Protein AF-A0A093GGW3-F1 (afdb_monomer)

Solvent-accessible surface area (backbone atoms only — not comparable to full-atom values): 9159 Å² total; per-residue (Å²): 107,70,67,61,46,52,48,51,50,47,55,54,51,71,71,45,59,89,79,54,60,64,59,44,63,69,33,72,61,51,46,42,47,54,50,41,50,51,42,51,50,53,37,59,72,49,65,71,79,84,70,97,44,70,67,59,54,51,37,53,51,47,53,50,54,45,43,56,47,46,50,51,51,53,48,45,62,72,64,46,51,69,80,76,45,97,61,72,54,68,61,53,48,44,53,49,42,48,50,43,35,54,49,42,53,52,34,55,53,48,49,55,53,65,67,50,68,88,49,77,85,65,87,88,63,62,94,88,31,68,66,59,37,54,50,52,38,52,54,44,46,52,55,36,43,50,42,38,50,51,41,37,53,53,48,50,51,70,74,76,108

Mean predicted aligned error: 10.54 Å

InterPro domains:
  IPR008253 Marvel domain [PF01284] (24-153)
  IPR008253 Marvel domain [PS51225] (24-160)
  IPR047123 Myeloid-associated differentiation marker-like [PTHR17068] (1-161)

Radius of gyration: 17.68 Å; Cα contacts (8 Å, |Δi|>4): 114; chains: 1; bounding box: 42×27×53 Å

Sequence (161 aa):
CLCFLAYALEVGLSRARPGDISSFLSTVPGLLKVFEAYVACLIFSLLDGYGSTAGLQWCVAVYSICFIVTLLIIIFTIGRCLSYMPCPLEKILVGYNGLAFLMYLTATILWPLYSFKDSQRPDPCGKDCLWNKRLGVTFLTIFNLIAYSVDLVYSTRMVFI

Nearest PDB structures (foldseek):
  2lqg-assembly1_A  TM=6.151E-01  e=2.063E+00  Mus musculus
  1sj8-assembly1_A  TM=5.206E-01  e=8.382E+00  Mus musculus
  7kh0-assembly1_R  TM=3.752E-01  e=6.139E+00  Homo sapiens

Foldseek 3Di:
DVVVVVVLVVVLVVPFDPVCVVVLVVDPLSVLLVVLLVLLVLLVVLPDDDDPDPLVVLLVVLSVVLNVLSSVVNSCVSVCVVVVDPDVVLVVNLVSLVVNLVSLVSSLVSLCCVLVVPDDPDPPADPPRNNVSSVSSNVSSVVSSVSSVVSSVVSVVVVPD

pLDDT: mean 71.08, std 11.33, range [46.53, 87.88]

Structure (mmCIF, N/CA/C/O backbone):
data_AF-A0A093GGW3-F1
#
_entry.id   AF-A0A093GGW3-F1
#
loop_
_atom_site.group_PDB
_atom_site.id
_atom_site.type_symbol
_atom_site.label_atom_id
_atom_site.label_alt_id
_atom_site.label_comp_id
_atom_site.label_asym_id
_atom_site.label_entity_id
_atom_site.label_seq_id
_atom_site.pdbx_PDB_ins_code
_atom_site.Cartn_x
_atom_site.Cartn_y
_atom_site.Cartn_z
_atom_site.occupancy
_atom_site.B_iso_or_equiv
_atom_site.auth_seq_id
_atom_site.auth_comp_id
_atom_site.auth_asym_id
_atom_site.auth_atom_id
_atom_site.pdbx_PDB_model_num
ATOM 1 N N . CYS A 1 1 ? 14.320 -5.892 4.639 1.00 55.22 1 CYS A N 1
ATOM 2 C CA . CYS A 1 1 ? 12.899 -5.501 4.789 1.00 55.22 1 CYS A CA 1
ATOM 3 C C . CYS A 1 1 ? 12.073 -6.610 5.440 1.00 55.22 1 CYS A C 1
ATOM 5 O O . CYS A 1 1 ? 11.601 -6.397 6.547 1.00 55.22 1 CYS A O 1
ATOM 7 N N . LEU A 1 2 ? 11.994 -7.807 4.838 1.00 51.78 2 LEU A N 1
ATOM 8 C CA . LEU A 1 2 ? 11.269 -8.965 5.395 1.00 51.78 2 LEU A CA 1
ATOM 9 C C . LEU A 1 2 ? 11.650 -9.310 6.845 1.00 51.78 2 LEU A C 1
ATOM 11 O O . LEU A 1 2 ? 10.760 -9.533 7.649 1.00 51.78 2 LEU A O 1
ATOM 15 N N . CYS A 1 3 ? 12.936 -9.271 7.213 1.00 57.16 3 CYS A N 1
ATOM 16 C CA . CYS A 1 3 ? 13.353 -9.573 8.591 1.00 57.16 3 CYS A CA 1
ATOM 17 C C . CYS A 1 3 ? 12.901 -8.518 9.610 1.00 57.16 3 CYS A C 1
ATOM 19 O O . CYS A 1 3 ? 12.509 -8.865 10.714 1.00 57.16 3 CYS A O 1
ATOM 21 N N . PHE A 1 4 ? 12.917 -7.234 9.236 1.00 59.12 4 PHE A N 1
ATOM 22 C CA . PHE A 1 4 ? 12.437 -6.158 10.109 1.00 59.12 4 PHE A CA 1
ATOM 23 C C . PHE A 1 4 ? 10.923 -6.251 10.309 1.00 59.12 4 PHE A C 1
ATOM 25 O O . PHE A 1 4 ? 10.409 -5.956 11.380 1.00 59.12 4 PHE A O 1
ATOM 32 N N . LEU A 1 5 ? 10.219 -6.710 9.278 1.00 56.22 5 LEU A N 1
ATOM 33 C CA . LEU A 1 5 ? 8.783 -6.916 9.315 1.00 56.22 5 LEU A CA 1
ATOM 34 C C . LEU A 1 5 ? 8.367 -8.152 10.066 1.00 56.22 5 LEU A C 1
ATOM 36 O O . LEU A 1 5 ? 7.442 -8.063 10.855 1.00 56.22 5 LEU A O 1
ATOM 40 N N . ALA A 1 6 ? 9.071 -9.260 9.861 1.00 62.81 6 ALA A N 1
ATOM 41 C CA . ALA A 1 6 ? 8.918 -10.457 10.666 1.00 62.81 6 ALA A CA 1
ATOM 42 C C . ALA A 1 6 ? 9.164 -10.124 12.139 1.00 62.81 6 ALA A C 1
ATOM 44 O O . ALA A 1 6 ? 8.342 -10.476 12.969 1.00 62.81 6 ALA A O 1
ATOM 45 N N . TYR A 1 7 ? 10.202 -9.340 12.442 1.00 62.84 7 TYR A N 1
ATOM 46 C CA . TYR A 1 7 ? 10.486 -8.877 13.797 1.00 62.84 7 TYR A CA 1
ATOM 47 C C . TYR A 1 7 ? 9.402 -7.937 14.346 1.00 62.84 7 TYR A C 1
ATOM 49 O O . TYR A 1 7 ? 8.962 -8.100 15.476 1.00 62.84 7 TYR A O 1
ATOM 57 N N . ALA A 1 8 ? 8.910 -6.973 13.563 1.00 59.84 8 ALA A N 1
ATOM 58 C CA . ALA A 1 8 ? 7.827 -6.086 13.994 1.00 59.84 8 ALA A CA 1
ATOM 59 C C . ALA A 1 8 ? 6.499 -6.841 14.199 1.00 59.84 8 ALA A C 1
ATOM 61 O O . ALA A 1 8 ? 5.782 -6.562 15.160 1.00 59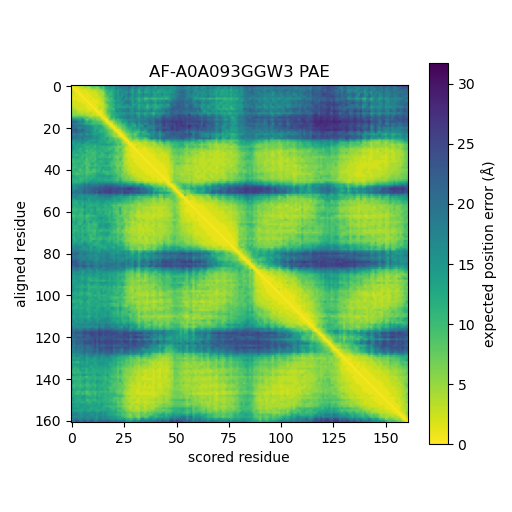.84 8 ALA A O 1
ATOM 62 N N . LEU A 1 9 ? 6.197 -7.818 13.337 1.00 62.50 9 LEU A N 1
ATOM 63 C CA . LEU A 1 9 ? 5.074 -8.749 13.475 1.00 62.50 9 LEU A CA 1
ATOM 64 C C . LEU A 1 9 ? 5.233 -9.621 14.711 1.00 62.50 9 LEU A C 1
ATOM 66 O O . LEU A 1 9 ? 4.287 -9.747 15.470 1.00 62.50 9 LEU A O 1
ATOM 70 N N . GLU A 1 10 ? 6.412 -10.190 14.936 1.00 62.34 10 GLU A N 1
ATOM 71 C CA . GLU A 1 10 ? 6.716 -11.052 16.075 1.00 62.34 10 GLU A CA 1
ATOM 72 C C . GLU A 1 10 ? 6.655 -10.275 17.389 1.00 62.34 10 GLU A C 1
ATOM 74 O O . GLU A 1 10 ? 6.079 -10.761 18.355 1.00 62.34 10 GLU A O 1
ATOM 79 N N . VAL A 1 11 ? 7.161 -9.042 17.429 1.00 61.97 11 VAL A N 1
ATOM 80 C CA . VAL A 1 11 ? 7.057 -8.151 18.594 1.00 61.97 11 VAL A CA 1
ATOM 81 C C . VAL A 1 11 ? 5.609 -7.695 18.806 1.00 61.97 11 VAL A C 1
ATOM 83 O O . VAL A 1 11 ? 5.157 -7.607 19.950 1.00 61.97 11 VAL A O 1
ATOM 86 N N . GLY A 1 12 ? 4.858 -7.455 17.728 1.00 57.25 12 GLY A N 1
ATOM 87 C CA . GLY A 1 12 ? 3.419 -7.182 17.775 1.00 57.25 12 GLY A CA 1
ATOM 88 C C . GLY A 1 12 ? 2.610 -8.374 18.298 1.00 57.25 12 GLY A C 1
ATOM 89 O O . GLY A 1 12 ? 1.760 -8.197 19.169 1.00 57.25 12 GLY A O 1
ATOM 90 N N . LEU A 1 13 ? 2.925 -9.590 17.836 1.00 56.59 13 LEU A N 1
ATOM 91 C CA . LEU A 1 13 ? 2.328 -10.852 18.283 1.00 56.59 13 LEU A CA 1
ATOM 92 C C . LEU A 1 13 ? 2.725 -11.192 19.721 1.00 56.59 13 LEU A C 1
ATOM 94 O O . LEU A 1 13 ? 1.880 -11.620 20.496 1.00 56.59 13 LEU A O 1
ATOM 98 N N . SER A 1 14 ? 3.983 -10.973 20.101 1.00 57.84 14 SER A N 1
ATOM 99 C CA . SER A 1 14 ? 4.499 -11.278 21.443 1.00 57.84 14 SER A CA 1
ATOM 100 C C . SER A 1 14 ? 3.933 -10.342 22.508 1.00 57.84 14 SER A C 1
ATOM 102 O O . SER A 1 14 ? 3.863 -10.705 23.680 1.00 57.84 14 SER A O 1
ATOM 104 N N . ARG A 1 15 ? 3.503 -9.133 22.120 1.00 56.06 15 ARG A N 1
ATOM 105 C CA . ARG A 1 15 ? 2.745 -8.226 22.995 1.00 56.06 15 ARG A CA 1
ATOM 106 C C . ARG A 1 15 ? 1.241 -8.508 23.015 1.00 56.06 15 ARG A C 1
ATOM 108 O O . ARG A 1 15 ? 0.554 -7.954 23.873 1.00 56.06 15 ARG A O 1
ATOM 115 N N . ALA A 1 16 ? 0.725 -9.355 22.127 1.00 53.09 16 ALA A N 1
ATOM 116 C CA . ALA A 1 16 ? -0.670 -9.768 22.144 1.00 53.09 16 ALA A CA 1
ATOM 117 C C . ALA A 1 16 ? -0.872 -10.890 23.174 1.00 53.09 16 ALA A C 1
ATOM 119 O O . ALA A 1 16 ? -0.142 -11.881 23.199 1.00 53.09 16 ALA A O 1
ATOM 120 N N . ARG A 1 17 ? -1.887 -10.767 24.038 1.00 53.50 17 ARG A N 1
ATOM 121 C CA . ARG A 1 17 ? -2.301 -11.902 24.872 1.00 53.50 17 ARG A CA 1
ATOM 122 C C . ARG A 1 17 ? -2.804 -13.027 23.949 1.00 53.50 17 ARG A C 1
ATOM 124 O O . ARG A 1 17 ? -3.584 -12.743 23.040 1.00 53.50 17 ARG A O 1
ATOM 131 N N . PRO A 1 18 ? -2.446 -14.300 24.201 1.00 46.53 18 PRO A N 1
ATOM 132 C CA . PRO A 1 18 ? -2.735 -15.427 23.303 1.00 46.53 18 PRO A CA 1
ATOM 133 C C . PRO A 1 18 ? -4.233 -15.704 23.050 1.00 46.53 18 PRO A C 1
ATOM 135 O O . PRO A 1 18 ? -4.557 -16.491 22.168 1.00 46.53 18 PRO A O 1
ATOM 138 N N . GLY A 1 19 ? -5.150 -15.050 23.774 1.00 52.06 19 GLY A N 1
ATOM 139 C CA . GLY A 1 19 ? -6.599 -15.136 23.548 1.00 52.06 19 GLY A CA 1
ATOM 140 C C . GLY A 1 19 ? -7.182 -14.139 22.532 1.00 52.06 19 GLY A C 1
ATOM 141 O O . GLY A 1 19 ? -8.294 -14.362 22.071 1.00 52.06 19 GLY A O 1
ATOM 142 N N . ASP A 1 20 ? -6.468 -13.066 22.159 1.00 53.00 20 ASP A N 1
ATOM 143 C CA . ASP A 1 20 ? -7.016 -11.987 21.308 1.00 53.00 20 ASP A CA 1
ATOM 144 C C . ASP A 1 20 ? -6.704 -12.178 19.800 1.00 53.00 20 ASP A C 1
ATOM 146 O O . ASP A 1 20 ? -7.397 -11.629 18.943 1.00 53.00 20 ASP A O 1
ATOM 150 N N . ILE A 1 21 ? -5.703 -12.999 19.445 1.00 51.50 21 ILE A N 1
ATOM 151 C CA . ILE A 1 21 ? -5.272 -13.240 18.047 1.00 51.50 21 ILE A CA 1
ATOM 152 C C . ILE A 1 21 ? -6.378 -13.919 17.217 1.00 51.50 21 ILE A C 1
ATOM 154 O O . ILE A 1 21 ? -6.556 -13.611 16.036 1.00 51.50 21 ILE A O 1
ATOM 158 N N . SER A 1 22 ? -7.172 -14.796 17.838 1.00 50.12 22 SER A N 1
ATOM 159 C CA . SER A 1 22 ? -8.304 -15.466 17.188 1.00 50.12 22 SER A CA 1
ATOM 160 C C . SER A 1 22 ? -9.438 -14.496 16.832 1.00 50.12 22 SER A C 1
ATOM 162 O O . SER A 1 22 ? -10.084 -14.667 15.802 1.00 50.12 22 SER A O 1
ATOM 164 N N . SER A 1 23 ? -9.642 -13.432 17.619 1.00 51.69 23 SER A N 1
ATOM 165 C CA . SER A 1 23 ? -10.676 -12.419 17.367 1.00 51.69 23 SER A CA 1
ATOM 166 C C . SER A 1 23 ? -10.294 -11.445 16.243 1.00 51.69 23 SER A C 1
ATOM 168 O O . SER A 1 23 ? -11.166 -11.016 15.485 1.00 51.69 23 SER A O 1
ATOM 170 N N . PHE A 1 24 ? -9.006 -11.112 16.096 1.00 51.88 24 PHE A N 1
ATOM 171 C CA . PHE A 1 24 ? -8.515 -10.257 15.001 1.00 51.88 24 PHE A CA 1
ATOM 172 C C . PHE A 1 24 ? -8.529 -10.963 13.641 1.00 51.88 24 PHE A C 1
ATOM 174 O O . PHE A 1 24 ? -8.855 -10.341 12.635 1.00 51.88 24 PHE A O 1
ATOM 181 N N . LEU A 1 25 ? -8.230 -12.266 13.600 1.00 52.88 25 LEU A N 1
ATOM 182 C CA . LEU A 1 25 ? -8.386 -13.080 12.385 1.00 52.88 25 LEU A CA 1
ATOM 183 C C . LEU A 1 25 ? -9.855 -13.396 12.070 1.00 52.88 25 LEU A C 1
ATOM 185 O O . LEU A 1 25 ? -10.191 -13.653 10.918 1.00 52.88 25 LEU A O 1
ATOM 189 N N . SER A 1 26 ? -10.738 -13.346 13.071 1.00 51.97 26 SER A N 1
ATOM 190 C CA . SER A 1 26 ? -12.180 -13.520 12.871 1.00 51.97 26 SER A CA 1
ATOM 191 C C . SER A 1 26 ? -12.853 -12.305 12.221 1.00 51.97 26 SER A C 1
ATOM 193 O O . SER A 1 26 ? -13.990 -12.418 11.764 1.00 51.97 26 SER A O 1
ATOM 195 N N . THR A 1 27 ? -12.198 -11.141 12.183 1.00 65.31 27 THR A N 1
ATOM 196 C CA . THR A 1 27 ? -12.746 -9.920 11.584 1.00 65.31 27 THR A CA 1
ATOM 197 C C . THR A 1 27 ? -12.168 -9.711 10.184 1.00 65.31 27 THR A C 1
ATOM 199 O O . THR A 1 27 ? -10.965 -9.548 9.997 1.00 65.31 27 THR A O 1
ATOM 202 N N . VAL A 1 28 ? -13.053 -9.678 9.181 1.00 68.69 28 VAL A N 1
ATOM 203 C CA . VAL A 1 28 ? -12.726 -9.511 7.749 1.00 68.69 28 VAL A CA 1
ATOM 204 C C . VAL A 1 28 ? -11.717 -8.372 7.449 1.00 68.69 28 VAL A C 1
ATOM 206 O O . VAL A 1 28 ? -10.779 -8.625 6.692 1.00 68.69 28 VAL A O 1
ATOM 209 N N . PRO A 1 29 ? -11.804 -7.164 8.055 1.00 69.31 29 PRO A N 1
ATOM 210 C CA . PRO A 1 29 ? -10.834 -6.087 7.813 1.00 69.31 29 PRO A CA 1
ATOM 211 C C . PRO A 1 29 ? -9.446 -6.339 8.422 1.00 69.31 29 PRO A C 1
ATOM 213 O O . PRO A 1 29 ? -8.443 -5.848 7.910 1.00 69.31 29 PRO A O 1
ATOM 216 N N . GLY A 1 30 ? -9.351 -7.116 9.506 1.00 71.50 30 GLY A N 1
ATOM 217 C CA . GLY A 1 30 ? -8.061 -7.473 10.104 1.00 71.50 30 GLY A CA 1
ATOM 218 C C . GLY A 1 30 ? -7.243 -8.365 9.172 1.00 71.50 30 GLY A C 1
ATOM 219 O O . GLY A 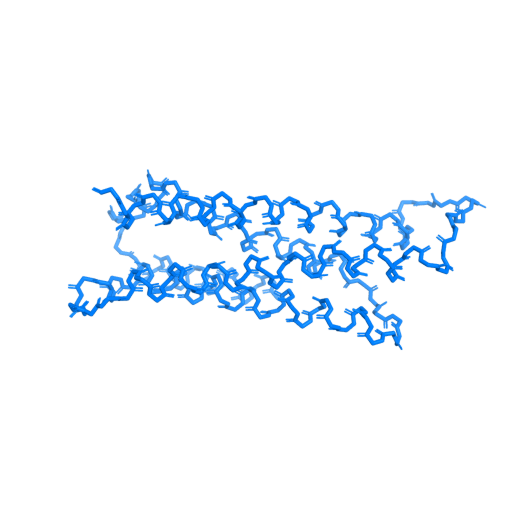1 30 ? -6.062 -8.109 8.932 1.00 71.50 30 GLY A O 1
ATOM 220 N N . LEU A 1 31 ? -7.897 -9.371 8.584 1.00 74.88 31 LEU A N 1
ATOM 221 C CA . LEU A 1 31 ? -7.278 -10.284 7.623 1.00 74.88 31 LEU A CA 1
ATOM 222 C C . LEU A 1 31 ? -6.871 -9.569 6.322 1.00 74.88 31 LEU A C 1
ATOM 224 O O . LEU A 1 31 ? -5.786 -9.827 5.799 1.00 74.88 31 LEU A O 1
ATOM 228 N N . LEU A 1 32 ? -7.699 -8.635 5.837 1.00 80.69 32 LEU A N 1
ATOM 229 C CA . LEU A 1 32 ? -7.401 -7.813 4.656 1.00 80.69 32 LEU A CA 1
ATOM 230 C C . LEU A 1 32 ? -6.117 -6.996 4.834 1.00 80.69 32 LEU A C 1
ATOM 232 O O . LEU A 1 32 ? -5.245 -7.053 3.975 1.00 80.69 32 LEU A O 1
ATOM 236 N N . LYS A 1 33 ? -5.928 -6.338 5.981 1.00 80.75 33 LYS A N 1
ATOM 237 C CA . LYS A 1 33 ? -4.720 -5.533 6.245 1.00 80.75 33 LYS A CA 1
ATOM 238 C C . LYS A 1 33 ? -3.439 -6.358 6.306 1.00 80.75 33 LYS A C 1
ATOM 240 O O . LYS A 1 33 ? -2.389 -5.915 5.842 1.00 80.75 33 LYS A O 1
ATOM 245 N N . VAL A 1 34 ? -3.506 -7.574 6.851 1.00 80.44 34 VAL A N 1
ATOM 246 C CA . VAL A 1 34 ? -2.361 -8.503 6.832 1.00 80.44 34 VAL A CA 1
ATOM 247 C C . VAL A 1 34 ? -2.031 -8.907 5.395 1.00 80.44 34 VAL A C 1
ATOM 249 O O . VAL A 1 34 ? -0.859 -8.933 5.014 1.00 80.44 34 VAL A O 1
ATOM 252 N N . PHE A 1 35 ? -3.056 -9.179 4.585 1.00 82.88 35 PHE A N 1
ATOM 253 C CA . PHE A 1 35 ? -2.885 -9.509 3.175 1.00 82.88 35 PHE A CA 1
ATOM 254 C C . PHE A 1 35 ? -2.289 -8.340 2.374 1.00 82.88 35 PHE A C 1
ATOM 256 O O . PHE A 1 35 ? -1.332 -8.544 1.629 1.00 82.88 35 PHE A O 1
ATOM 263 N N . GLU A 1 36 ? -2.765 -7.112 2.582 1.00 84.06 36 GLU A N 1
ATOM 264 C CA . GLU A 1 36 ? -2.219 -5.898 1.955 1.00 84.06 36 GLU A CA 1
ATOM 265 C C . GLU A 1 36 ? -0.732 -5.705 2.271 1.00 84.06 36 GLU A C 1
ATOM 267 O O . GLU A 1 36 ? 0.086 -5.467 1.376 1.00 84.06 36 GLU A O 1
ATOM 272 N N . ALA A 1 37 ? -0.359 -5.859 3.546 1.00 82.62 37 ALA A N 1
ATOM 273 C CA . ALA A 1 37 ? 1.029 -5.765 3.980 1.00 82.62 37 ALA A CA 1
ATOM 274 C C . ALA A 1 37 ? 1.896 -6.850 3.320 1.00 82.62 37 ALA A C 1
ATOM 276 O O . ALA A 1 37 ? 3.004 -6.562 2.861 1.00 82.62 37 ALA A O 1
ATOM 277 N N . TYR A 1 38 ? 1.394 -8.082 3.219 1.00 82.19 38 TYR A N 1
ATOM 278 C CA . TYR A 1 38 ? 2.094 -9.179 2.552 1.00 82.19 38 TYR A CA 1
ATOM 279 C C . TYR A 1 38 ? 2.316 -8.905 1.058 1.00 82.19 38 TYR A C 1
ATOM 281 O O . TYR A 1 38 ? 3.439 -9.037 0.565 1.00 82.19 38 TYR A O 1
ATOM 289 N N . VAL A 1 39 ? 1.286 -8.453 0.338 1.00 82.81 39 VAL A N 1
ATOM 290 C CA . VAL A 1 39 ? 1.392 -8.119 -1.092 1.00 82.81 39 VAL A CA 1
ATOM 291 C C . VAL A 1 39 ? 2.354 -6.950 -1.314 1.00 82.81 39 VAL A C 1
ATOM 293 O O . VAL A 1 39 ? 3.194 -7.015 -2.212 1.00 82.81 39 VAL A O 1
ATOM 296 N N . ALA A 1 40 ? 2.316 -5.921 -0.465 1.00 83.25 40 ALA A N 1
ATOM 297 C CA . ALA A 1 40 ? 3.279 -4.822 -0.514 1.00 83.25 40 ALA A CA 1
ATOM 298 C C . ALA A 1 40 ? 4.728 -5.311 -0.337 1.00 83.25 40 ALA A C 1
ATOM 300 O O . ALA A 1 40 ? 5.628 -4.845 -1.037 1.00 83.25 40 ALA A O 1
ATOM 301 N N . CYS A 1 41 ? 4.967 -6.297 0.533 1.00 79.50 41 CYS A N 1
ATOM 302 C CA . CYS A 1 41 ? 6.288 -6.913 0.678 1.00 79.50 41 CYS A CA 1
ATOM 303 C C . CYS A 1 41 ? 6.735 -7.634 -0.595 1.00 79.50 41 CYS A C 1
ATOM 305 O O . CYS A 1 41 ? 7.887 -7.483 -1.001 1.00 79.50 41 CYS A O 1
ATOM 307 N N . LEU A 1 42 ? 5.836 -8.386 -1.239 1.00 81.56 42 LEU A N 1
ATOM 308 C CA . LEU A 1 42 ? 6.132 -9.057 -2.508 1.00 81.56 42 LEU A CA 1
ATOM 309 C C . LEU A 1 42 ? 6.479 -8.053 -3.609 1.00 81.56 42 LEU A C 1
ATOM 311 O O . LEU A 1 42 ? 7.422 -8.280 -4.366 1.00 81.56 42 LEU A O 1
ATOM 315 N N . ILE A 1 43 ? 5.763 -6.926 -3.659 1.00 83.62 43 ILE A N 1
ATOM 316 C CA . ILE A 1 43 ? 6.073 -5.811 -4.558 1.00 83.62 43 ILE A CA 1
ATOM 317 C C . ILE A 1 43 ? 7.507 -5.343 -4.294 1.00 83.62 43 ILE A C 1
ATOM 319 O O . ILE A 1 43 ? 8.330 -5.406 -5.203 1.00 83.62 43 ILE A O 1
ATOM 323 N N . PHE A 1 44 ? 7.860 -4.992 -3.053 1.00 80.38 44 PHE A N 1
ATOM 324 C CA . PHE A 1 44 ? 9.229 -4.579 -2.712 1.00 80.38 44 PHE A CA 1
ATOM 325 C C . PHE A 1 44 ? 10.305 -5.609 -3.069 1.00 80.38 44 PHE A C 1
ATOM 327 O O . PHE A 1 44 ? 11.397 -5.216 -3.464 1.00 80.38 44 PHE A O 1
ATOM 334 N N . SER A 1 45 ? 10.022 -6.907 -2.949 1.00 80.25 45 SER A N 1
ATOM 335 C CA . SER A 1 45 ? 10.960 -7.966 -3.342 1.00 80.25 45 SER A CA 1
ATOM 336 C C . SER A 1 45 ? 11.160 -8.077 -4.856 1.00 80.25 45 SER A C 1
ATOM 338 O O . SER A 1 45 ? 12.218 -8.522 -5.292 1.00 80.25 45 SER A O 1
ATOM 340 N N . LEU A 1 46 ? 10.167 -7.691 -5.659 1.00 76.50 46 LEU A N 1
ATOM 341 C CA . LEU A 1 46 ? 10.239 -7.702 -7.126 1.00 76.50 46 LEU A CA 1
ATOM 342 C C . LEU A 1 46 ? 10.778 -6.394 -7.716 1.00 76.50 46 LEU A C 1
ATOM 344 O O . LEU A 1 46 ? 11.143 -6.356 -8.894 1.00 76.50 46 LEU A O 1
ATOM 348 N N . LEU A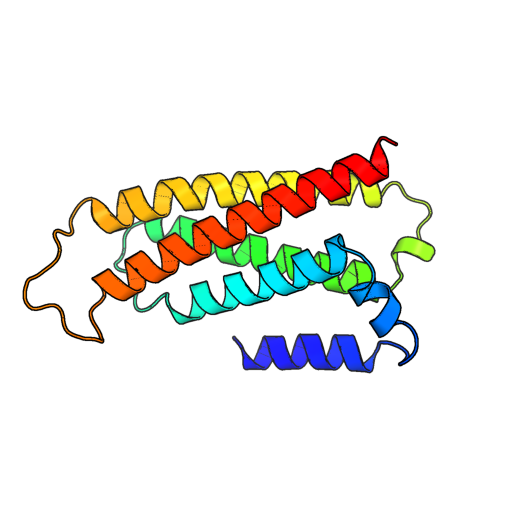 1 47 ? 10.822 -5.330 -6.914 1.00 75.56 47 LEU A N 1
ATOM 349 C CA . LEU A 1 47 ? 11.418 -4.051 -7.273 1.00 75.56 47 LEU A CA 1
ATOM 350 C C . LEU A 1 47 ? 12.951 -4.196 -7.279 1.00 75.56 47 LEU A C 1
ATOM 352 O O . LEU A 1 47 ? 13.613 -4.040 -6.257 1.00 75.56 47 LEU A O 1
ATOM 356 N N . ASP A 1 48 ? 13.512 -4.502 -8.447 1.00 62.84 48 ASP A N 1
ATOM 357 C CA . ASP A 1 48 ? 14.946 -4.729 -8.641 1.00 62.84 48 ASP A CA 1
ATOM 358 C C . ASP A 1 48 ? 15.520 -3.660 -9.586 1.00 62.84 48 ASP A C 1
ATOM 360 O O . ASP A 1 48 ? 15.129 -3.589 -10.752 1.00 62.84 48 ASP A O 1
ATOM 364 N N . GLY A 1 49 ? 16.397 -2.794 -9.062 1.00 58.41 49 GLY A N 1
ATOM 365 C CA . GLY A 1 49 ? 17.130 -1.771 -9.821 1.00 58.41 49 GLY A CA 1
ATOM 366 C C . GLY A 1 49 ? 16.256 -0.744 -10.556 1.00 58.41 49 GLY A C 1
ATOM 367 O O . GLY A 1 49 ? 15.979 -0.876 -11.749 1.00 58.41 49 GLY A O 1
ATOM 368 N N . TYR A 1 50 ? 15.858 0.336 -9.879 1.00 55.69 50 TYR A N 1
ATOM 369 C CA . TYR A 1 50 ? 15.137 1.435 -10.530 1.00 55.69 50 TYR A CA 1
ATOM 370 C C . TYR A 1 50 ? 16.057 2.185 -11.498 1.00 55.69 50 TYR A C 1
ATOM 372 O O . TYR A 1 50 ? 16.990 2.868 -11.081 1.00 55.69 50 TYR A O 1
ATOM 380 N N . GLY A 1 51 ? 15.766 2.107 -12.796 1.00 54.16 51 GLY A N 1
ATOM 381 C CA . GLY A 1 51 ? 16.264 3.090 -13.754 1.00 54.16 51 GLY A CA 1
ATOM 382 C C . GLY A 1 51 ? 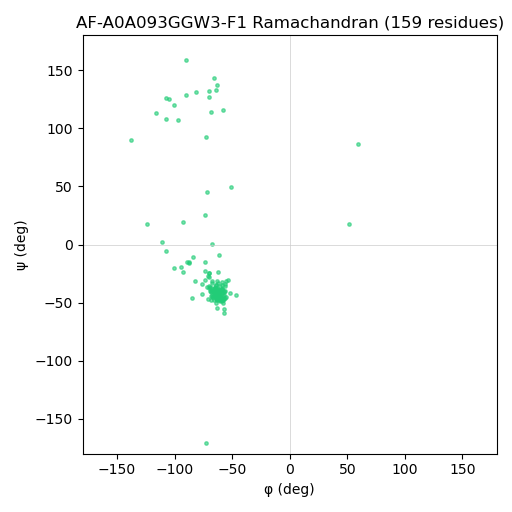15.664 4.461 -13.429 1.00 54.16 51 GLY A C 1
ATOM 383 O O . GLY A 1 51 ? 14.459 4.536 -13.187 1.00 54.16 51 GLY A O 1
ATOM 384 N N . SER A 1 52 ? 16.505 5.504 -13.405 1.00 57.41 52 SER A N 1
ATOM 385 C CA . SER A 1 52 ? 16.288 6.913 -13.001 1.00 57.41 52 SER A CA 1
ATOM 386 C C . SER A 1 52 ? 15.094 7.660 -13.629 1.00 57.41 52 SER A C 1
ATOM 388 O O . SER A 1 52 ? 15.239 8.775 -14.126 1.00 57.41 52 SER A O 1
ATOM 390 N N . THR A 1 53 ? 13.893 7.091 -13.619 1.00 68.19 53 THR A N 1
ATOM 391 C CA . THR A 1 53 ? 12.669 7.742 -14.091 1.00 68.19 53 THR A CA 1
ATOM 392 C C . THR A 1 53 ? 11.828 8.168 -12.896 1.00 68.19 53 THR A C 1
ATOM 394 O O . THR A 1 53 ? 11.485 7.364 -12.025 1.00 68.19 53 THR A O 1
ATOM 397 N N . ALA A 1 54 ? 11.480 9.455 -12.859 1.00 73.06 54 ALA A N 1
ATOM 398 C CA . ALA A 1 54 ? 10.733 10.063 -11.758 1.00 73.06 54 ALA A CA 1
ATOM 399 C C . ALA A 1 54 ? 9.392 9.351 -11.471 1.00 73.06 54 ALA A C 1
ATOM 401 O O . ALA A 1 54 ? 8.972 9.259 -10.320 1.00 73.06 54 ALA A O 1
ATOM 402 N N . GLY A 1 55 ? 8.748 8.784 -12.502 1.00 71.00 55 GLY A N 1
ATOM 403 C CA . GLY A 1 55 ? 7.491 8.041 -12.361 1.00 71.00 55 GLY A CA 1
ATOM 404 C C . GLY A 1 55 ? 7.623 6.750 -11.546 1.00 71.00 55 GLY A C 1
ATOM 405 O O . GLY A 1 55 ? 6.770 6.466 -10.703 1.00 71.00 55 GLY A O 1
ATOM 406 N N . LEU A 1 56 ? 8.713 5.993 -11.728 1.00 73.38 56 LEU A N 1
ATOM 407 C CA . LEU A 1 56 ? 8.964 4.786 -10.936 1.00 73.38 56 LEU A CA 1
ATOM 408 C C . LEU A 1 56 ? 9.260 5.150 -9.479 1.00 73.38 56 LEU A C 1
ATOM 410 O O . LEU A 1 56 ? 8.667 4.547 -8.591 1.00 73.38 56 LEU A O 1
ATOM 414 N N . GLN A 1 57 ? 10.085 6.175 -9.228 1.00 78.94 57 GLN A N 1
ATOM 415 C CA . GLN A 1 57 ? 10.374 6.659 -7.868 1.00 78.94 57 GLN A CA 1
ATOM 416 C C . GLN A 1 57 ? 9.106 7.076 -7.112 1.00 78.94 57 GLN A C 1
ATOM 418 O O . GLN A 1 57 ? 8.958 6.737 -5.937 1.00 78.94 57 GLN A O 1
ATOM 423 N N . TRP A 1 58 ? 8.167 7.743 -7.789 1.00 80.12 58 TRP A N 1
ATOM 424 C CA . TRP A 1 58 ? 6.873 8.089 -7.199 1.00 80.12 58 TRP A CA 1
ATOM 425 C C . TRP A 1 58 ? 6.075 6.849 -6.784 1.00 80.12 58 TRP A C 1
ATOM 427 O O . TRP A 1 58 ? 5.545 6.796 -5.676 1.00 80.12 58 TRP A O 1
ATOM 437 N N . CYS A 1 59 ? 6.043 5.812 -7.625 1.00 78.81 59 CYS A N 1
ATOM 438 C CA . CYS A 1 59 ? 5.358 4.564 -7.289 1.00 78.81 59 CYS A CA 1
ATOM 439 C C . CYS A 1 59 ? 5.983 3.877 -6.064 1.00 78.81 59 CYS A C 1
ATOM 441 O O . CYS A 1 59 ? 5.253 3.414 -5.191 1.00 78.81 59 CYS A O 1
ATOM 443 N N . VAL A 1 60 ? 7.318 3.864 -5.946 1.00 80.12 60 VAL A N 1
ATOM 444 C CA . VAL A 1 60 ? 8.003 3.321 -4.755 1.00 80.12 60 VAL A CA 1
ATOM 445 C C . VAL A 1 60 ? 7.647 4.108 -3.498 1.00 80.12 60 VAL A C 1
ATOM 447 O O . VAL A 1 60 ? 7.406 3.512 -2.445 1.00 80.12 60 VAL A O 1
ATOM 450 N N . ALA A 1 61 ? 7.600 5.439 -3.595 1.00 82.00 61 ALA A N 1
ATOM 451 C CA . ALA A 1 61 ? 7.217 6.296 -2.480 1.00 82.00 61 ALA A CA 1
ATOM 452 C C . ALA A 1 61 ? 5.785 5.990 -2.025 1.00 82.00 61 ALA A C 1
ATOM 454 O O . ALA A 1 61 ? 5.552 5.788 -0.834 1.00 82.00 61 ALA A O 1
ATOM 455 N N . VAL A 1 62 ? 4.850 5.851 -2.969 1.00 80.81 62 VAL A N 1
ATOM 456 C CA . VAL A 1 62 ? 3.462 5.464 -2.686 1.00 80.81 62 VAL A CA 1
ATOM 457 C C . VAL A 1 62 ? 3.384 4.096 -2.006 1.00 80.81 62 VAL A C 1
ATOM 459 O O . VAL A 1 62 ? 2.721 3.977 -0.975 1.00 80.81 62 VAL A O 1
ATOM 462 N N . TYR A 1 63 ? 4.087 3.081 -2.521 1.00 81.50 63 TYR A N 1
ATOM 463 C CA . TYR A 1 63 ? 4.112 1.752 -1.900 1.00 81.50 63 TYR A CA 1
ATOM 464 C C . TYR A 1 63 ? 4.675 1.799 -0.478 1.00 81.50 63 TYR A C 1
ATOM 466 O O . TYR A 1 63 ? 4.132 1.156 0.415 1.00 81.50 63 TYR A O 1
ATOM 474 N N . SER A 1 64 ? 5.715 2.603 -0.245 1.00 80.94 64 SER A N 1
ATOM 475 C CA . SER A 1 64 ? 6.342 2.762 1.073 1.00 80.94 64 SER A CA 1
ATOM 476 C C . SER A 1 64 ? 5.418 3.452 2.070 1.00 80.94 64 SER A C 1
ATOM 478 O O . SER A 1 64 ? 5.273 2.985 3.198 1.00 80.94 64 SER A O 1
ATOM 480 N N . ILE A 1 65 ? 4.762 4.537 1.656 1.00 79.81 65 ILE A N 1
ATOM 481 C CA . ILE A 1 65 ? 3.816 5.269 2.502 1.00 79.81 65 ILE A CA 1
ATOM 482 C C . ILE A 1 65 ?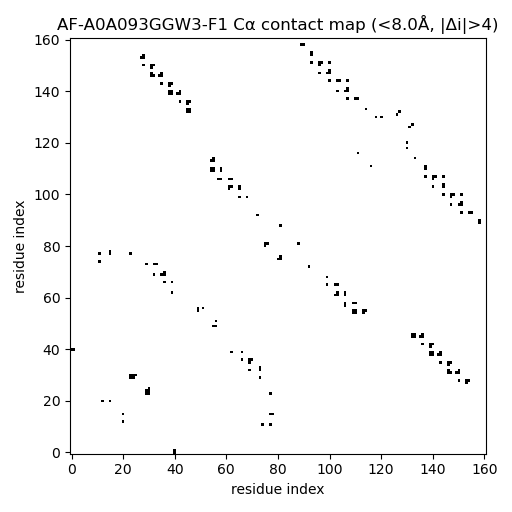 2.629 4.369 2.846 1.00 79.81 65 ILE A C 1
ATOM 484 O O . ILE A 1 65 ? 2.331 4.202 4.025 1.00 79.81 65 ILE A O 1
ATOM 488 N N . CYS A 1 66 ? 2.001 3.725 1.855 1.00 76.62 66 CYS A N 1
ATOM 489 C CA . CYS A 1 66 ? 0.872 2.817 2.092 1.00 76.62 66 CYS A CA 1
ATOM 490 C C . CYS A 1 66 ? 1.256 1.661 3.019 1.00 76.62 66 CYS A C 1
ATOM 492 O O . CYS A 1 66 ? 0.477 1.249 3.872 1.00 76.62 66 CYS A O 1
ATOM 494 N N . PHE A 1 67 ? 2.490 1.181 2.914 1.00 77.62 67 PHE A N 1
ATOM 495 C CA . PHE A 1 67 ? 2.978 0.124 3.774 1.00 77.62 67 PHE A CA 1
ATOM 496 C C . PHE A 1 67 ? 3.142 0.552 5.240 1.00 77.62 67 PHE A C 1
ATOM 498 O O . PHE A 1 67 ? 2.652 -0.128 6.142 1.00 77.62 67 PHE A O 1
ATOM 505 N N . ILE A 1 68 ? 3.784 1.700 5.487 1.00 78.94 68 ILE A N 1
ATOM 506 C CA . ILE A 1 68 ? 3.918 2.282 6.837 1.00 78.94 68 ILE A CA 1
ATOM 507 C C . ILE A 1 68 ? 2.539 2.478 7.460 1.00 78.94 68 ILE A C 1
ATOM 509 O O . ILE A 1 68 ? 2.325 2.205 8.638 1.00 78.94 68 ILE A O 1
ATOM 513 N N . VAL A 1 69 ? 1.592 2.918 6.648 1.00 73.56 69 VAL A N 1
ATOM 514 C CA . VAL A 1 69 ? 0.208 3.137 7.041 1.00 73.56 69 VAL A CA 1
ATOM 515 C C . VAL A 1 69 ? -0.469 1.853 7.461 1.00 73.56 69 VAL A C 1
ATOM 517 O O . VAL A 1 69 ? -0.988 1.789 8.572 1.00 73.56 69 VAL A O 1
ATOM 520 N N . THR A 1 70 ? -0.452 0.828 6.610 1.00 77.06 70 THR A N 1
ATOM 521 C CA . THR A 1 70 ? -1.085 -0.454 6.923 1.00 77.06 70 THR A CA 1
ATOM 522 C C . THR A 1 70 ? -0.476 -1.040 8.199 1.00 77.06 70 THR A C 1
ATOM 524 O O . THR A 1 70 ? -1.213 -1.521 9.058 1.00 77.06 70 THR A O 1
ATOM 527 N N . LEU A 1 71 ? 0.839 -0.898 8.411 1.00 75.62 71 LEU A N 1
ATOM 528 C CA . LEU A 1 71 ? 1.483 -1.277 9.674 1.00 75.62 71 LEU A CA 1
ATOM 529 C C . LEU A 1 71 ? 0.998 -0.465 10.873 1.00 75.62 71 LEU A C 1
ATOM 531 O O . LEU A 1 71 ? 0.695 -1.053 11.908 1.00 75.62 71 LEU A O 1
ATOM 535 N N . LEU A 1 72 ? 0.924 0.863 10.762 1.00 73.94 72 LEU A N 1
ATOM 536 C CA . LEU A 1 72 ? 0.405 1.709 11.836 1.00 73.94 72 LEU A CA 1
ATOM 537 C C . LEU A 1 72 ? -1.016 1.293 12.196 1.00 73.94 72 LEU A C 1
ATOM 539 O O . LEU A 1 72 ? -1.322 1.139 13.374 1.00 73.94 72 LEU A O 1
ATOM 543 N N . ILE A 1 73 ? -1.860 1.039 11.200 1.00 72.81 73 ILE A N 1
ATOM 544 C CA . ILE A 1 73 ? -3.226 0.580 11.416 1.00 72.81 73 ILE A CA 1
ATOM 545 C C . ILE A 1 73 ? -3.230 -0.774 12.133 1.00 72.81 73 ILE A C 1
ATOM 547 O O . ILE A 1 73 ? -3.941 -0.918 13.125 1.00 72.81 73 ILE A O 1
ATOM 551 N N . ILE A 1 74 ? -2.420 -1.747 11.706 1.00 73.25 74 ILE A N 1
ATOM 552 C CA . ILE A 1 74 ? -2.286 -3.045 12.389 1.00 73.25 74 ILE A CA 1
ATOM 553 C C . ILE A 1 74 ? -1.869 -2.843 13.855 1.00 73.25 74 ILE A C 1
ATOM 555 O O . ILE A 1 74 ? -2.510 -3.388 14.753 1.00 73.25 74 ILE A O 1
ATOM 559 N N . ILE A 1 75 ? -0.863 -2.002 14.120 1.00 70.94 75 ILE A N 1
ATOM 560 C CA . ILE A 1 75 ? -0.376 -1.695 15.475 1.00 70.94 75 ILE A CA 1
ATOM 561 C C . ILE A 1 75 ? -1.465 -1.030 16.324 1.00 70.94 75 ILE A C 1
ATOM 563 O O . ILE A 1 75 ? -1.672 -1.432 17.467 1.00 70.94 75 ILE A O 1
ATOM 567 N N . PHE A 1 76 ? -2.179 -0.038 15.788 1.00 68.06 76 PHE A N 1
ATOM 568 C CA . PHE A 1 76 ? -3.272 0.643 16.489 1.00 68.06 76 PHE A CA 1
ATOM 569 C C . PHE A 1 76 ? -4.432 -0.300 16.803 1.00 68.06 76 PHE A C 1
ATOM 571 O O . PHE A 1 76 ? -5.023 -0.209 17.882 1.00 68.06 76 PHE A O 1
ATOM 578 N N . THR A 1 77 ? -4.733 -1.213 15.880 1.00 66.31 77 THR A N 1
ATOM 579 C CA . THR A 1 77 ? -5.823 -2.176 16.036 1.00 66.31 77 THR A CA 1
ATOM 580 C C . THR A 1 77 ? -5.459 -3.214 17.108 1.00 66.31 77 THR A C 1
ATOM 582 O O . THR A 1 77 ? -6.232 -3.408 18.043 1.00 66.31 77 THR A O 1
ATOM 585 N N . ILE A 1 78 ? -4.244 -3.784 17.067 1.00 63.75 78 ILE A N 1
ATOM 586 C CA . ILE A 1 78 ? -3.735 -4.758 18.058 1.00 63.75 78 ILE A CA 1
ATOM 587 C C . ILE A 1 78 ? -3.506 -4.118 19.432 1.00 63.75 78 ILE A C 1
ATOM 589 O O . ILE A 1 78 ? -3.823 -4.711 20.461 1.00 63.75 78 ILE A O 1
ATOM 593 N N . GLY A 1 79 ? -2.977 -2.895 19.470 1.00 62.12 79 GLY A N 1
ATOM 594 C CA . GLY A 1 79 ? -2.635 -2.186 20.703 1.00 62.12 79 GLY A CA 1
ATOM 595 C C . GLY A 1 79 ? -3.836 -1.785 21.558 1.00 62.12 79 GLY A C 1
ATOM 596 O O . GLY A 1 79 ? -3.641 -1.154 22.594 1.00 62.12 79 GLY A O 1
ATOM 597 N N . ARG A 1 80 ? -5.071 -2.101 21.135 1.00 58.47 80 ARG A N 1
ATOM 598 C CA . ARG A 1 80 ? -6.331 -1.797 21.836 1.00 58.47 80 ARG A CA 1
ATOM 599 C C . ARG A 1 80 ? -6.481 -0.324 22.248 1.00 58.47 80 ARG A C 1
ATOM 601 O O . ARG A 1 80 ? -7.361 0.005 23.039 1.00 58.47 80 ARG A O 1
ATOM 608 N N . CYS A 1 81 ? -5.691 0.579 21.656 1.00 52.28 81 CYS A N 1
ATOM 609 C CA . CYS A 1 81 ? -5.773 2.025 21.876 1.00 52.28 81 CYS A CA 1
ATOM 610 C C . CYS A 1 81 ? -7.145 2.569 21.429 1.00 52.28 81 CYS A C 1
ATOM 612 O O . CYS A 1 81 ? -7.631 3.557 21.971 1.00 52.28 81 CYS A O 1
ATOM 614 N N . LEU A 1 82 ? -7.814 1.841 20.523 1.00 51.62 82 LEU A N 1
ATOM 615 C CA . LEU A 1 82 ? -9.218 2.017 20.139 1.00 51.62 82 LEU A CA 1
ATOM 616 C C . LEU A 1 82 ? -10.195 1.928 21.325 1.00 51.62 82 LEU A C 1
ATOM 618 O O . LEU A 1 82 ? -11.194 2.631 21.336 1.00 51.62 82 LEU A O 1
ATOM 622 N N . SER A 1 83 ? -9.911 1.100 22.336 1.00 50.16 83 SER A N 1
ATOM 623 C CA . SER A 1 83 ? -10.792 0.926 23.500 1.00 50.16 83 SER A CA 1
ATOM 624 C C . SER A 1 83 ? -10.516 1.929 24.625 1.00 50.16 83 SER A C 1
ATOM 626 O O . SER A 1 83 ? -11.332 2.043 25.535 1.00 50.16 83 SER A O 1
ATOM 628 N N . TYR A 1 84 ? -9.369 2.619 24.596 1.00 50.78 84 TYR A N 1
ATOM 629 C CA . TYR A 1 84 ? -8.962 3.579 25.632 1.00 50.78 84 TYR A CA 1
ATOM 630 C C . TYR A 1 84 ? -9.220 5.040 25.224 1.00 50.78 84 TYR A C 1
ATOM 632 O O . TYR A 1 84 ? -9.304 5.917 26.079 1.00 50.78 84 TYR A O 1
ATOM 640 N N . MET A 1 85 ? -9.372 5.311 23.924 1.00 48.38 85 MET A N 1
ATOM 641 C CA . MET A 1 85 ? -9.648 6.644 23.386 1.00 48.38 85 MET A CA 1
ATOM 642 C C . MET A 1 85 ? -11.104 6.734 22.891 1.00 48.38 85 MET A C 1
ATOM 644 O O . MET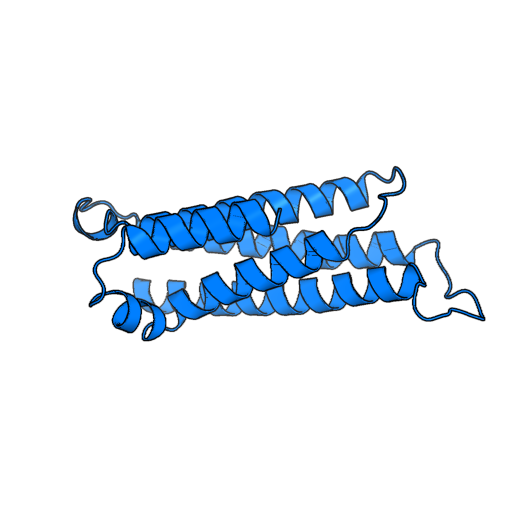 A 1 85 ? -11.402 6.204 21.825 1.00 48.38 85 MET A O 1
ATOM 648 N N . PRO A 1 86 ? -12.007 7.455 23.584 1.00 51.88 86 PRO A N 1
ATOM 649 C CA . PRO A 1 86 ? -13.399 7.686 23.165 1.00 51.88 86 PRO A CA 1
ATOM 650 C C . PRO A 1 86 ? -13.529 8.696 22.000 1.00 51.88 86 PRO A C 1
ATOM 652 O O . PRO A 1 86 ? -14.541 9.378 21.856 1.00 51.88 86 PRO A O 1
ATOM 655 N N . CYS A 1 87 ? -12.486 8.841 21.181 1.00 52.56 87 CYS A N 1
ATOM 656 C CA . CYS A 1 87 ? -12.433 9.766 20.050 1.00 52.56 87 CYS A CA 1
ATOM 657 C C . CYS A 1 87 ? -12.946 9.094 18.763 1.00 52.56 87 CYS A C 1
ATOM 659 O O . CYS A 1 87 ? -12.878 7.870 18.653 1.00 52.56 87 CYS A O 1
ATOM 661 N N . PRO A 1 88 ? -13.376 9.863 17.739 1.00 63.25 88 PRO A N 1
ATOM 662 C CA . PRO A 1 88 ? -13.843 9.352 16.441 1.00 63.25 88 PRO A CA 1
ATOM 663 C C . PRO A 1 88 ? -12.697 8.797 15.567 1.00 63.25 88 PRO A C 1
ATOM 665 O O . PRO A 1 88 ? -12.605 9.085 14.373 1.00 63.25 88 PRO A O 1
ATOM 668 N N . LEU A 1 89 ? -11.798 8.007 16.158 1.00 64.56 89 LEU A N 1
ATOM 669 C CA . LEU A 1 89 ? -10.661 7.372 15.496 1.00 64.56 89 LEU A CA 1
ATOM 670 C C . LEU A 1 89 ? -11.111 6.458 14.360 1.00 64.56 89 LEU A C 1
ATOM 672 O O . LEU A 1 89 ? -10.432 6.404 13.344 1.00 64.56 89 LEU A O 1
ATOM 676 N N . GLU A 1 90 ? -12.276 5.821 14.472 1.00 66.50 90 GLU A N 1
ATOM 677 C CA . GLU A 1 90 ? -12.843 4.998 13.399 1.00 66.50 90 GLU A CA 1
ATOM 678 C C . GLU A 1 90 ? -13.118 5.814 12.128 1.00 66.50 90 GLU A C 1
ATOM 680 O O . GLU A 1 90 ? -12.798 5.373 11.026 1.00 66.50 90 GLU A O 1
ATOM 685 N N . LYS A 1 91 ? -13.607 7.056 12.260 1.00 70.69 91 LYS A N 1
ATOM 686 C CA . LYS A 1 91 ? -13.831 7.950 11.109 1.00 70.69 91 LYS A CA 1
ATOM 687 C C . LYS A 1 91 ? -12.521 8.429 10.488 1.00 70.69 91 LYS A C 1
ATOM 689 O O . LYS A 1 91 ? -12.420 8.524 9.267 1.00 70.69 91 LYS A O 1
ATOM 694 N N . ILE A 1 92 ? -11.513 8.698 11.320 1.00 72.00 92 ILE A N 1
ATOM 695 C CA . ILE A 1 92 ? -10.162 9.043 10.856 1.00 72.00 92 ILE A CA 1
ATOM 696 C C . ILE A 1 92 ? -9.540 7.849 10.120 1.00 72.00 92 ILE A C 1
ATOM 698 O O . ILE A 1 92 ? -8.932 8.036 9.071 1.00 72.00 92 ILE A O 1
ATOM 702 N N . LEU A 1 93 ? -9.746 6.627 10.619 1.00 71.31 93 LEU A N 1
ATOM 703 C CA . LEU A 1 93 ? -9.246 5.393 10.015 1.00 71.31 93 LEU A CA 1
ATOM 704 C C . LEU A 1 93 ? -9.868 5.134 8.639 1.00 71.31 93 LEU A C 1
ATOM 706 O O . LEU A 1 93 ? -9.149 4.802 7.701 1.00 71.31 93 LEU A O 1
ATOM 710 N N . VAL A 1 94 ? -11.181 5.347 8.495 1.00 74.94 94 VAL A N 1
ATOM 711 C CA . VAL A 1 94 ? -11.878 5.278 7.197 1.00 74.94 94 VAL A CA 1
ATOM 712 C C . VAL A 1 94 ? -11.314 6.315 6.226 1.00 74.94 94 VAL A C 1
ATOM 714 O O . VAL A 1 94 ? -11.017 5.981 5.080 1.00 74.94 94 VAL A O 1
ATOM 717 N N . GLY A 1 95 ? -11.113 7.557 6.681 1.00 78.19 95 GLY A N 1
ATOM 718 C CA . GLY A 1 95 ? -10.486 8.605 5.870 1.00 78.19 95 GLY A CA 1
ATOM 719 C C . GLY A 1 95 ? -9.069 8.232 5.429 1.00 78.19 95 GLY A C 1
ATOM 720 O O . GLY A 1 95 ? -8.701 8.441 4.273 1.00 78.19 95 GLY A O 1
ATOM 721 N N . TYR A 1 96 ? -8.299 7.610 6.323 1.00 76.12 96 TYR A N 1
ATOM 722 C CA . TYR A 1 96 ? -6.955 7.129 6.030 1.00 76.12 96 TYR A CA 1
ATOM 723 C C . TYR A 1 96 ? -6.965 6.000 4.989 1.00 76.12 96 TYR A C 1
ATOM 725 O O . TYR A 1 96 ? -6.229 6.062 4.005 1.00 76.12 96 TYR A O 1
ATOM 733 N N . ASN A 1 97 ? -7.826 4.996 5.165 1.00 79.75 97 ASN A N 1
ATOM 734 C CA . ASN A 1 97 ? -8.006 3.904 4.205 1.00 79.75 97 ASN A CA 1
ATOM 735 C C . ASN A 1 97 ? -8.433 4.429 2.824 1.00 79.75 97 ASN A C 1
ATOM 737 O O . ASN A 1 97 ? -7.931 3.968 1.800 1.00 79.75 97 ASN A O 1
ATOM 741 N N . GLY A 1 98 ? -9.290 5.454 2.782 1.00 79.75 98 GLY A N 1
ATOM 742 C CA . GLY A 1 98 ? -9.661 6.135 1.540 1.00 79.75 98 GLY A CA 1
ATOM 743 C C . GLY A 1 98 ? -8.475 6.831 0.867 1.00 79.75 98 GLY A C 1
ATOM 744 O O . GLY A 1 98 ? -8.299 6.722 -0.347 1.00 79.75 98 GLY A O 1
ATOM 745 N N . LEU A 1 99 ? -7.619 7.499 1.646 1.00 83.25 99 LEU A N 1
ATOM 746 C CA . LEU A 1 99 ? -6.397 8.120 1.130 1.00 83.25 99 LEU A CA 1
ATOM 747 C C . LEU A 1 99 ? -5.416 7.074 0.580 1.00 83.25 99 LEU A C 1
ATOM 749 O O . LEU A 1 99 ? -4.864 7.272 -0.503 1.00 83.25 99 LEU A O 1
ATOM 753 N N . ALA A 1 100 ? -5.231 5.956 1.287 1.00 79.38 100 ALA A N 1
ATOM 754 C CA . ALA A 1 100 ? -4.387 4.850 0.841 1.00 79.38 100 ALA A CA 1
ATOM 755 C C . ALA A 1 100 ? -4.895 4.259 -0.482 1.00 79.38 100 ALA A C 1
ATOM 757 O O . ALA A 1 100 ? -4.113 4.108 -1.420 1.00 79.38 100 ALA A O 1
ATOM 758 N N . PHE A 1 101 ? -6.206 4.028 -0.603 1.00 83.38 101 PHE A N 1
ATOM 759 C CA . PHE A 1 101 ? -6.830 3.569 -1.844 1.00 83.38 101 PHE A CA 1
ATOM 760 C C . PHE A 1 101 ? -6.575 4.530 -3.015 1.00 83.38 101 PHE A C 1
ATOM 762 O O . PHE A 1 101 ? -6.147 4.098 -4.086 1.00 83.38 101 PHE A O 1
ATOM 769 N N . LEU A 1 102 ? -6.768 5.839 -2.813 1.00 83.25 102 LEU A N 1
ATOM 770 C CA . LEU A 1 102 ? -6.508 6.849 -3.846 1.00 83.25 102 LEU A CA 1
ATOM 771 C C . LEU A 1 102 ? -5.039 6.863 -4.275 1.00 83.25 102 LEU A C 1
ATOM 773 O O . LEU A 1 102 ? -4.742 6.888 -5.471 1.00 83.25 102 LEU A O 1
ATOM 777 N N . MET A 1 103 ? -4.112 6.805 -3.318 1.00 79.94 103 MET A N 1
ATOM 778 C CA . MET A 1 103 ? -2.685 6.709 -3.619 1.00 79.94 103 MET A CA 1
ATOM 779 C C . MET A 1 103 ? -2.379 5.443 -4.429 1.00 79.94 103 MET A C 1
ATOM 781 O O . MET A 1 103 ? -1.714 5.522 -5.465 1.00 79.94 103 MET A O 1
ATOM 785 N N . TYR A 1 104 ? -2.926 4.293 -4.036 1.00 81.44 104 TYR A N 1
ATOM 786 C CA . TYR A 1 104 ? -2.730 3.028 -4.743 1.00 81.44 104 TYR A CA 1
ATOM 787 C C . TYR A 1 104 ? -3.306 3.039 -6.163 1.00 81.44 104 TYR A C 1
ATOM 789 O O . TYR A 1 104 ? -2.712 2.470 -7.083 1.00 81.44 104 TYR A O 1
ATOM 797 N N . LEU A 1 105 ? -4.421 3.741 -6.375 1.00 82.81 105 LEU A N 1
ATOM 798 C CA . LEU A 1 105 ? -5.025 3.940 -7.690 1.00 82.81 105 LEU A CA 1
ATOM 799 C C . LEU A 1 105 ? -4.076 4.716 -8.613 1.00 82.81 105 LEU A C 1
ATOM 801 O O . LEU A 1 105 ? -3.857 4.305 -9.753 1.00 82.81 105 LEU A O 1
ATOM 805 N N . THR A 1 106 ? -3.425 5.772 -8.110 1.00 83.25 106 THR A N 1
ATOM 806 C CA . THR A 1 106 ? -2.419 6.505 -8.901 1.00 83.25 106 THR A CA 1
ATOM 807 C C . THR A 1 106 ? -1.218 5.631 -9.261 1.00 83.25 106 THR A C 1
ATOM 809 O O . THR A 1 106 ? -0.800 5.628 -10.419 1.00 83.25 106 THR A O 1
ATOM 812 N N . ALA A 1 107 ? -0.702 4.830 -8.322 1.00 81.00 107 ALA A N 1
ATOM 813 C CA . ALA A 1 107 ? 0.412 3.916 -8.581 1.00 81.00 107 ALA A CA 1
ATOM 814 C C . ALA A 1 107 ? 0.038 2.816 -9.587 1.00 81.00 107 ALA A C 1
ATOM 816 O O . ALA A 1 107 ? 0.840 2.485 -10.455 1.00 81.00 107 ALA A O 1
ATOM 817 N N . THR A 1 108 ? -1.196 2.307 -9.532 1.00 81.56 108 THR A N 1
ATOM 818 C CA . THR A 1 108 ? -1.708 1.291 -10.469 1.00 81.56 108 THR A CA 1
ATOM 819 C C . THR A 1 108 ? -1.768 1.805 -11.907 1.00 81.56 108 THR A C 1
ATOM 821 O O . THR A 1 108 ? -1.576 1.027 -12.835 1.00 81.56 108 THR A O 1
ATOM 824 N N . ILE A 1 109 ? -1.998 3.104 -12.111 1.00 79.62 109 ILE A N 1
ATOM 825 C CA . ILE A 1 109 ? -2.023 3.723 -13.445 1.00 79.62 109 ILE A CA 1
ATOM 826 C C . ILE A 1 109 ? -0.607 4.110 -13.892 1.00 79.62 109 ILE A C 1
ATOM 828 O O . ILE A 1 109 ? -0.208 3.828 -15.022 1.00 79.62 109 ILE A O 1
ATOM 832 N N . LEU A 1 110 ? 0.171 4.736 -13.006 1.00 80.50 110 LEU A N 1
ATOM 833 C CA . LEU A 1 110 ? 1.520 5.218 -13.307 1.00 80.50 110 LEU A CA 1
ATOM 834 C C . LEU A 1 110 ? 2.493 4.065 -13.576 1.00 80.50 110 LEU A C 1
ATOM 836 O O . LEU A 1 110 ? 3.297 4.154 -14.502 1.00 80.50 110 LEU A O 1
ATOM 840 N N . TRP A 1 111 ? 2.409 2.973 -12.816 1.00 77.62 111 TRP A N 1
ATOM 841 C CA . TRP A 1 111 ? 3.323 1.841 -12.947 1.00 77.62 111 TRP A CA 1
ATOM 842 C C . TRP A 1 111 ? 3.338 1.234 -14.358 1.00 77.62 111 TRP A C 1
ATOM 844 O O . TRP A 1 111 ? 4.399 1.255 -14.979 1.00 77.62 111 TRP A O 1
ATOM 854 N N . PRO A 1 112 ? 2.221 0.742 -14.929 1.00 74.50 112 PRO A N 1
ATOM 855 C CA . PRO A 1 112 ? 2.214 0.208 -16.287 1.00 74.50 112 PRO A CA 1
ATOM 856 C C . PRO A 1 112 ? 2.524 1.289 -17.326 1.00 74.50 112 PRO A C 1
ATOM 858 O O . PRO A 1 112 ? 3.261 1.018 -18.272 1.00 74.50 112 P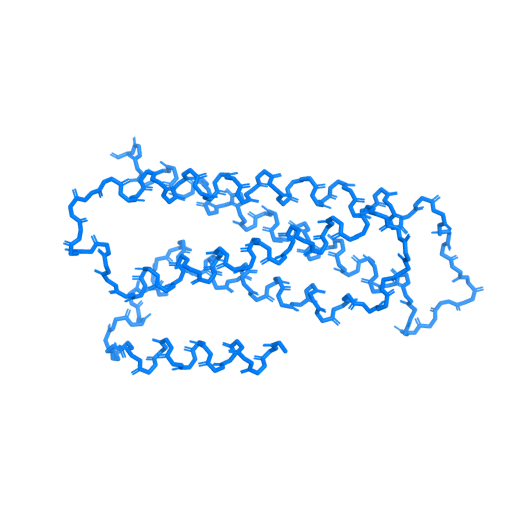RO A O 1
ATOM 861 N N . LEU A 1 113 ? 2.041 2.522 -17.132 1.00 77.44 113 LEU A N 1
ATOM 862 C CA . LEU A 1 113 ? 2.295 3.610 -18.072 1.00 77.44 113 LEU A CA 1
ATOM 863 C C . LEU A 1 113 ? 3.794 3.880 -18.229 1.00 77.44 113 LEU A C 1
ATOM 865 O O . LEU A 1 113 ? 4.257 3.978 -19.353 1.00 77.44 113 LEU A O 1
ATOM 869 N N . TYR A 1 114 ? 4.563 3.952 -17.140 1.00 71.69 114 TYR A N 1
ATOM 870 C CA . TYR A 1 114 ? 6.013 4.179 -17.200 1.00 71.69 114 TYR A CA 1
ATOM 871 C C . TYR A 1 114 ? 6.818 2.903 -17.472 1.00 71.69 114 TYR A C 1
ATOM 873 O O . TYR A 1 114 ? 7.865 2.961 -18.111 1.00 71.69 114 TYR A O 1
ATOM 881 N N . SER A 1 115 ? 6.344 1.748 -17.010 1.00 69.06 115 SER A N 1
ATOM 882 C CA . SER A 1 115 ? 7.047 0.467 -17.139 1.00 69.06 115 SER A CA 1
ATOM 883 C C . SER A 1 115 ? 7.021 -0.094 -18.568 1.00 69.06 115 SER A C 1
ATOM 885 O O . SER A 1 115 ? 7.979 -0.754 -18.982 1.00 69.06 115 SER A O 1
ATOM 887 N N . PHE A 1 116 ? 5.956 0.200 -19.328 1.00 71.06 116 PHE A N 1
ATOM 888 C CA . PHE A 1 116 ? 5.750 -0.290 -20.697 1.00 71.06 116 PHE A CA 1
ATOM 889 C C . PHE A 1 116 ? 5.927 0.775 -21.792 1.00 71.06 116 PHE A C 1
ATOM 891 O O . PHE A 1 116 ? 5.916 0.412 -22.965 1.00 71.06 116 PHE A O 1
ATOM 898 N N . LYS A 1 117 ? 6.132 2.059 -21.450 1.00 66.00 117 LYS A N 1
ATOM 899 C CA . LYS A 1 117 ? 6.274 3.150 -22.439 1.00 66.00 117 LYS A CA 1
ATOM 900 C C . LYS A 1 117 ? 7.410 2.929 -23.440 1.00 66.00 117 LYS A C 1
ATOM 902 O O . LYS A 1 117 ? 7.237 3.209 -24.619 1.00 66.00 117 LYS A O 1
ATOM 907 N N . ASP A 1 118 ? 8.539 2.411 -22.964 1.00 59.00 118 ASP A N 1
ATOM 908 C CA . ASP A 1 118 ? 9.791 2.321 -23.728 1.00 59.00 118 ASP A CA 1
ATOM 909 C C . ASP A 1 118 ? 10.335 0.881 -23.806 1.00 59.00 118 ASP A C 1
ATOM 911 O O . ASP A 1 118 ? 11.521 0.658 -24.037 1.00 59.00 118 ASP A O 1
ATOM 915 N N . SER A 1 119 ? 9.514 -0.138 -23.534 1.00 60.03 119 SER A N 1
ATOM 916 C CA . SER A 1 119 ? 9.988 -1.525 -23.416 1.00 60.03 119 SER A CA 1
ATOM 917 C C . SER A 1 119 ? 9.049 -2.514 -24.108 1.00 60.03 119 SER A C 1
ATOM 919 O O . SER A 1 119 ? 8.143 -3.073 -23.487 1.00 60.03 119 SER A O 1
ATOM 921 N N . GLN A 1 120 ? 9.301 -2.771 -25.395 1.00 62.53 120 GLN A N 1
ATOM 922 C CA . GLN A 1 120 ? 8.807 -3.981 -26.057 1.00 62.53 120 GLN A CA 1
ATOM 923 C C . GLN A 1 120 ? 9.486 -5.210 -25.438 1.00 62.53 120 GLN A C 1
ATOM 925 O O . GLN A 1 120 ? 10.653 -5.150 -25.049 1.00 62.53 120 GLN A O 1
ATOM 930 N N . ARG A 1 121 ? 8.741 -6.315 -25.305 1.00 62.50 121 ARG A N 1
ATOM 931 C CA . ARG A 1 121 ? 9.251 -7.579 -24.757 1.00 62.50 121 ARG A CA 1
ATOM 932 C C . ARG A 1 121 ? 10.453 -8.038 -25.605 1.00 62.50 121 ARG A C 1
ATOM 934 O O . ARG A 1 121 ? 10.251 -8.317 -26.783 1.00 62.50 121 ARG A O 1
ATOM 941 N N . PRO A 1 122 ? 11.676 -8.115 -25.048 1.00 64.69 122 PRO A N 1
ATOM 942 C CA . PRO A 1 122 ? 12.810 -8.650 -25.786 1.00 64.69 122 PRO A CA 1
ATOM 943 C C . PRO A 1 122 ? 12.624 -10.159 -25.976 1.00 64.69 122 PRO A C 1
ATOM 945 O O . PRO A 1 122 ? 12.319 -10.857 -25.014 1.00 64.69 122 PRO A O 1
ATOM 948 N N . ASP A 1 123 ? 12.817 -10.674 -27.187 1.00 62.28 123 ASP A N 1
ATOM 949 C CA . ASP A 1 123 ? 12.854 -12.114 -27.461 1.00 62.28 123 ASP A CA 1
ATOM 950 C C . ASP A 1 123 ? 14.306 -12.538 -27.752 1.00 62.28 123 ASP A C 1
ATOM 952 O O . ASP A 1 123 ? 14.928 -11.942 -28.633 1.00 62.28 123 ASP A O 1
ATOM 956 N N . PRO A 1 124 ? 14.886 -13.544 -27.058 1.00 67.50 124 PRO A N 1
ATOM 957 C CA . PRO A 1 124 ? 14.297 -14.411 -26.032 1.00 67.50 124 PRO A CA 1
ATOM 958 C C . PRO A 1 124 ? 14.441 -13.868 -24.592 1.00 67.50 124 PRO A C 1
ATOM 960 O O . PRO A 1 124 ? 15.534 -13.578 -24.109 1.00 67.50 124 PRO A O 1
ATOM 963 N N . CYS A 1 125 ? 13.326 -13.810 -23.862 1.00 69.00 125 CYS A N 1
ATOM 964 C CA . CYS A 1 125 ? 13.251 -13.414 -22.449 1.00 69.00 125 CYS A CA 1
ATOM 965 C C . CYS A 1 125 ? 13.231 -14.675 -21.564 1.00 69.00 125 CYS A C 1
ATOM 967 O O . CYS A 1 125 ? 12.250 -15.418 -21.538 1.00 69.00 125 CYS A O 1
ATOM 969 N N . GLY A 1 126 ? 14.350 -14.946 -20.881 1.00 70.56 126 GLY A N 1
ATOM 970 C CA . GLY A 1 126 ? 14.497 -16.060 -19.935 1.00 70.56 126 GLY A CA 1
ATOM 971 C C . GLY A 1 126 ? 13.744 -15.850 -18.609 1.00 70.56 126 GLY A C 1
ATOM 972 O O . GLY A 1 126 ? 12.978 -14.900 -18.447 1.00 70.56 126 GLY A O 1
ATOM 973 N N . LYS A 1 127 ? 13.978 -16.729 -17.623 1.00 64.75 127 LYS A N 1
ATOM 974 C CA . LYS A 1 127 ? 13.299 -16.680 -16.309 1.00 64.75 127 LYS A CA 1
ATOM 975 C C . LYS A 1 127 ? 13.596 -15.396 -15.509 1.00 64.75 127 LYS A C 1
ATOM 977 O O . LYS A 1 127 ? 12.685 -14.879 -14.873 1.00 64.75 127 LYS A O 1
ATOM 982 N N . ASP A 1 128 ? 14.799 -14.827 -15.626 1.00 67.56 128 ASP A N 1
ATOM 983 C CA . ASP A 1 128 ? 15.246 -13.632 -14.874 1.00 67.56 128 ASP A CA 1
ATOM 984 C C . ASP A 1 128 ? 15.005 -12.294 -15.588 1.00 67.56 128 ASP A C 1
ATOM 986 O O . ASP A 1 128 ? 15.619 -11.266 -15.300 1.00 67.56 128 ASP A O 1
ATOM 990 N N . CYS A 1 129 ? 14.102 -12.288 -16.558 1.00 75.75 129 CYS A N 1
ATOM 991 C CA . CYS A 1 129 ? 13.848 -11.123 -17.381 1.00 75.75 129 CYS A CA 1
ATOM 992 C C . CYS A 1 129 ? 13.143 -10.007 -16.586 1.00 75.75 129 CYS A C 1
ATOM 994 O O . CYS A 1 129 ? 12.071 -10.202 -16.005 1.00 75.75 129 CYS A O 1
ATOM 996 N N . LEU A 1 130 ? 13.718 -8.800 -16.613 1.00 74.38 130 LEU A N 1
ATOM 997 C CA . LEU A 1 130 ? 13.184 -7.593 -15.960 1.00 74.38 130 LEU A CA 1
ATOM 998 C C . LEU A 1 130 ? 11.734 -7.283 -16.367 1.00 74.38 130 LEU 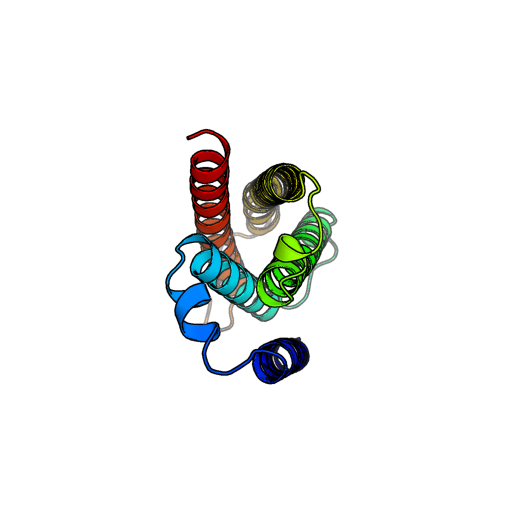A C 1
ATOM 1000 O O . LEU A 1 130 ? 10.960 -6.769 -15.562 1.00 74.38 130 LEU A O 1
ATOM 1004 N N . TRP A 1 131 ? 11.347 -7.635 -17.595 1.00 76.19 131 TRP A N 1
ATOM 1005 C CA . TRP A 1 131 ? 9.983 -7.468 -18.095 1.00 76.19 131 TRP A CA 1
ATOM 1006 C C . TRP A 1 131 ? 8.970 -8.344 -17.333 1.00 76.19 131 TRP A C 1
ATOM 1008 O O . TRP A 1 131 ? 7.909 -7.858 -16.942 1.00 76.19 131 TRP A O 1
ATOM 1018 N N . ASN A 1 132 ? 9.330 -9.595 -17.014 1.00 77.31 132 ASN A N 1
ATOM 1019 C CA . ASN A 1 132 ? 8.493 -10.488 -16.204 1.00 77.31 132 ASN A CA 1
ATOM 1020 C C . ASN A 1 132 ? 8.375 -9.993 -14.754 1.00 77.31 132 ASN A C 1
ATOM 1022 O O . ASN A 1 132 ? 7.283 -10.028 -14.188 1.00 77.31 132 ASN A O 1
ATOM 1026 N N . LYS A 1 133 ? 9.461 -9.465 -14.165 1.00 77.19 133 LYS A N 1
ATOM 1027 C CA . LYS A 1 133 ? 9.420 -8.835 -12.830 1.00 77.19 133 LYS A CA 1
ATOM 1028 C C . LYS A 1 133 ? 8.474 -7.625 -12.812 1.00 77.19 133 LYS A C 1
ATOM 1030 O O . LYS A 1 133 ? 7.618 -7.529 -11.937 1.00 77.19 133 LYS A O 1
ATOM 1035 N N . ARG A 1 134 ? 8.557 -6.743 -13.817 1.00 78.44 134 ARG A N 1
ATOM 1036 C CA . ARG A 1 134 ? 7.675 -5.568 -13.987 1.00 78.44 134 ARG A CA 1
ATOM 1037 C C . ARG A 1 134 ? 6.196 -5.939 -14.145 1.00 78.44 134 ARG A C 1
ATOM 1039 O O . ARG A 1 134 ? 5.334 -5.268 -13.568 1.00 78.44 134 ARG A O 1
ATOM 1046 N N . LEU A 1 135 ? 5.905 -7.003 -14.895 1.00 81.06 135 LEU A N 1
ATOM 1047 C CA . LEU A 1 135 ? 4.563 -7.587 -14.987 1.00 81.06 135 LEU A CA 1
ATOM 1048 C C . LEU A 1 135 ? 4.079 -8.099 -13.633 1.00 81.06 135 LEU A C 1
ATOM 1050 O O . LEU A 1 135 ? 2.967 -7.774 -13.230 1.00 81.06 135 LEU A O 1
ATOM 1054 N N . GLY A 1 136 ? 4.920 -8.860 -12.927 1.00 82.94 136 GLY A N 1
ATOM 1055 C CA . GLY A 1 136 ? 4.615 -9.379 -11.595 1.00 82.94 136 GLY A CA 1
ATOM 1056 C C . GLY A 1 136 ? 4.240 -8.267 -10.622 1.00 82.94 136 GLY A C 1
ATOM 1057 O O . GLY A 1 136 ? 3.216 -8.368 -9.951 1.00 82.94 136 GLY A O 1
ATOM 1058 N N . VAL A 1 137 ? 4.996 -7.162 -10.620 1.00 83.44 137 VAL A N 1
ATOM 1059 C CA . VAL A 1 137 ? 4.636 -5.976 -9.832 1.00 83.44 137 VAL A CA 1
ATOM 1060 C C . VAL A 1 137 ? 3.265 -5.455 -10.242 1.00 83.44 137 VAL A C 1
ATOM 1062 O O . VAL A 1 137 ? 2.429 -5.285 -9.374 1.00 83.44 137 VAL A O 1
ATOM 1065 N N . THR A 1 138 ? 2.989 -5.287 -11.538 1.00 84.38 138 THR A N 1
ATOM 1066 C CA . THR A 1 138 ? 1.687 -4.781 -12.017 1.00 84.38 138 THR A CA 1
ATOM 1067 C C . THR A 1 138 ? 0.517 -5.636 -11.517 1.00 84.38 138 THR A C 1
ATOM 1069 O O . THR A 1 138 ? -0.465 -5.097 -11.008 1.00 84.38 138 THR A O 1
ATOM 1072 N N . PHE A 1 139 ? 0.629 -6.965 -11.610 1.00 87.44 139 PHE A N 1
ATOM 1073 C CA . PHE A 1 139 ? -0.388 -7.879 -11.085 1.00 87.44 139 PHE A CA 1
ATOM 1074 C C . PHE A 1 139 ? -0.572 -7.714 -9.577 1.00 87.44 139 PHE A C 1
ATOM 1076 O O . PHE A 1 139 ? -1.702 -7.568 -9.115 1.00 87.44 139 PHE A O 1
ATOM 1083 N N . LEU A 1 140 ? 0.520 -7.696 -8.812 1.00 86.19 140 LEU A N 1
ATOM 1084 C CA . LEU A 1 140 ? 0.458 -7.517 -7.362 1.00 86.19 140 LEU A CA 1
ATOM 1085 C C . LEU A 1 140 ? -0.122 -6.155 -6.975 1.00 86.19 140 LEU A C 1
ATOM 1087 O O . LEU A 1 140 ? -0.905 -6.084 -6.033 1.00 86.19 140 LEU A O 1
ATOM 1091 N N . THR A 1 141 ? 0.195 -5.091 -7.717 1.00 86.12 141 THR A N 1
ATOM 1092 C CA . THR A 1 141 ? -0.371 -3.760 -7.491 1.00 86.12 141 THR A CA 1
ATOM 1093 C C . THR A 1 141 ? -1.889 -3.777 -7.675 1.00 86.12 141 THR A C 1
ATOM 1095 O O . THR A 1 141 ? -2.613 -3.240 -6.841 1.00 86.12 141 THR A O 1
ATOM 1098 N N . ILE A 1 142 ? -2.392 -4.450 -8.715 1.00 86.12 142 ILE A N 1
ATOM 1099 C CA . ILE A 1 142 ? -3.836 -4.611 -8.949 1.00 86.12 142 ILE A CA 1
ATOM 1100 C C . ILE A 1 142 ? -4.483 -5.427 -7.825 1.00 86.12 142 ILE A C 1
ATOM 1102 O O . ILE A 1 142 ? -5.517 -5.026 -7.294 1.00 86.12 142 ILE A O 1
ATOM 1106 N N . PHE A 1 143 ? -3.873 -6.545 -7.422 1.00 87.56 143 PHE A N 1
ATOM 1107 C CA . PHE A 1 143 ? -4.374 -7.349 -6.303 1.00 87.56 143 PHE A CA 1
ATOM 1108 C C . PHE A 1 143 ? -4.451 -6.538 -5.007 1.00 87.56 143 PHE A C 1
ATOM 1110 O O . PHE A 1 143 ? -5.449 -6.622 -4.292 1.00 87.56 143 PHE A O 1
ATOM 1117 N N . ASN A 1 144 ? -3.439 -5.717 -4.726 1.00 86.94 144 ASN A N 1
ATOM 1118 C CA . ASN A 1 144 ? -3.430 -4.882 -3.532 1.00 86.94 144 ASN A CA 1
ATOM 1119 C C . ASN A 1 144 ? -4.459 -3.742 -3.617 1.00 86.94 144 ASN A C 1
ATOM 1121 O O . ASN A 1 144 ? -5.123 -3.436 -2.634 1.00 86.94 144 ASN A O 1
ATOM 1125 N N . LEU A 1 145 ? -4.675 -3.162 -4.804 1.00 86.69 145 LEU A N 1
ATOM 1126 C CA . LEU A 1 145 ? -5.738 -2.177 -5.024 1.00 86.69 145 LEU A CA 1
ATOM 1127 C C . LEU A 1 145 ? -7.125 -2.766 -4.724 1.00 86.69 145 LEU A C 1
ATOM 1129 O O . LEU A 1 145 ? -7.960 -2.097 -4.112 1.00 86.69 145 LEU A O 1
ATOM 1133 N N . ILE A 1 146 ? -7.374 -4.013 -5.137 1.00 87.88 146 ILE A N 1
ATOM 1134 C CA . ILE A 1 146 ? -8.626 -4.719 -4.833 1.00 87.88 146 ILE A CA 1
ATOM 1135 C C . ILE A 1 146 ? -8.757 -4.919 -3.321 1.00 87.88 146 ILE A C 1
ATOM 1137 O O . ILE A 1 146 ? -9.825 -4.649 -2.778 1.00 87.88 146 ILE A O 1
ATOM 1141 N N . ALA A 1 147 ? -7.685 -5.325 -2.635 1.00 85.50 147 ALA A N 1
ATOM 1142 C CA . ALA A 1 147 ? -7.688 -5.474 -1.180 1.00 85.50 147 ALA A CA 1
ATOM 1143 C C . ALA A 1 147 ? -8.052 -4.153 -0.473 1.00 85.50 147 ALA A C 1
ATOM 1145 O O . ALA A 1 147 ? -9.042 -4.131 0.259 1.00 85.50 147 ALA A O 1
ATOM 1146 N N . TYR A 1 148 ? -7.389 -3.041 -0.820 1.00 84.25 148 TYR A N 1
ATOM 1147 C CA . TYR A 1 148 ? -7.710 -1.710 -0.284 1.00 84.25 148 TYR A CA 1
ATOM 1148 C C . TYR A 1 148 ? -9.141 -1.257 -0.610 1.00 84.25 148 TYR A C 1
ATOM 1150 O O . TYR A 1 148 ? -9.792 -0.605 0.206 1.00 84.25 148 TYR A O 1
ATOM 1158 N N . SER A 1 149 ? -9.661 -1.601 -1.794 1.00 85.88 149 SER A N 1
ATOM 1159 C CA . SER A 1 149 ? -11.055 -1.305 -2.168 1.00 85.88 149 SER A CA 1
ATOM 1160 C C . SER A 1 149 ? -12.036 -2.028 -1.251 1.00 85.88 149 SER A C 1
ATOM 1162 O O . SER A 1 149 ? -13.011 -1.448 -0.776 1.00 85.88 149 SER A O 1
ATOM 1164 N N . VAL A 1 150 ? -11.783 -3.315 -1.015 1.00 86.12 150 VAL A N 1
ATOM 1165 C CA . VAL A 1 150 ? -12.621 -4.166 -0.176 1.00 86.12 150 VAL A CA 1
ATOM 1166 C C . VAL A 1 150 ? -12.536 -3.707 1.284 1.00 86.12 150 VAL A C 1
ATOM 1168 O O . VAL A 1 150 ? -13.580 -3.561 1.920 1.00 86.12 150 VAL A O 1
ATOM 1171 N N . ASP A 1 151 ? -11.342 -3.382 1.791 1.00 83.25 151 ASP A N 1
ATOM 1172 C CA . ASP A 1 151 ? -11.150 -2.822 3.138 1.00 83.25 151 ASP A CA 1
ATOM 1173 C C . ASP A 1 151 ? -11.885 -1.485 3.316 1.00 83.25 151 ASP A C 1
ATOM 1175 O O . ASP A 1 151 ? -12.566 -1.284 4.327 1.00 83.25 151 ASP A O 1
ATOM 1179 N N . LEU A 1 152 ? -11.856 -0.606 2.307 1.00 82.88 152 LEU A N 1
ATOM 1180 C CA . LEU A 1 152 ? -12.617 0.644 2.308 1.00 82.88 152 LEU A CA 1
ATOM 1181 C C . LEU A 1 152 ? -14.128 0.384 2.370 1.00 82.88 152 LEU A C 1
ATOM 1183 O O . LEU A 1 152 ? -14.819 0.994 3.188 1.00 82.88 152 LEU A O 1
ATOM 1187 N N . VAL A 1 153 ? -14.658 -0.530 1.551 1.00 83.94 153 VAL A N 1
ATOM 1188 C CA . VAL A 1 153 ? -16.093 -0.871 1.541 1.00 83.94 153 VAL A CA 1
ATOM 1189 C C . VAL A 1 153 ? -16.532 -1.440 2.890 1.00 83.94 153 VAL A C 1
ATOM 1191 O O . VAL A 1 153 ? -17.540 -0.984 3.433 1.00 83.94 153 VAL A O 1
ATOM 1194 N N . TYR A 1 154 ? -15.777 -2.380 3.466 1.00 80.62 154 TYR A N 1
ATOM 1195 C CA . TYR A 1 154 ? -16.092 -2.949 4.782 1.00 80.62 154 TYR A CA 1
ATOM 1196 C C . TYR A 1 154 ? -15.979 -1.912 5.904 1.00 80.62 154 TYR A C 1
ATOM 1198 O O . TYR A 1 154 ? -16.869 -1.838 6.752 1.00 80.62 154 TYR A O 1
ATOM 1206 N N . SER A 1 155 ? -14.941 -1.072 5.885 1.00 74.56 155 SER A N 1
ATOM 1207 C CA . SER A 1 155 ? -14.753 0.001 6.869 1.00 74.56 155 SER A CA 1
ATOM 1208 C C . SER A 1 155 ? -15.887 1.028 6.806 1.00 74.56 155 SER A C 1
ATOM 1210 O O . SER A 1 155 ? -16.404 1.450 7.835 1.00 74.56 155 SER A O 1
ATOM 1212 N N . THR A 1 156 ? -16.331 1.395 5.602 1.00 75.88 156 THR A N 1
ATOM 1213 C CA . THR A 1 156 ? -17.446 2.337 5.420 1.00 75.88 156 THR A CA 1
ATOM 1214 C C . THR A 1 156 ? -18.770 1.712 5.863 1.00 75.88 156 THR A C 1
ATOM 1216 O O . THR A 1 156 ? -19.574 2.367 6.519 1.00 75.88 156 THR A O 1
ATOM 1219 N N . ARG A 1 157 ? -18.996 0.426 5.567 1.00 76.50 157 ARG A N 1
ATOM 1220 C CA . ARG A 1 157 ? -20.190 -0.304 6.017 1.00 76.50 157 ARG A CA 1
ATOM 1221 C C . ARG A 1 157 ? -20.291 -0.395 7.538 1.00 76.50 157 ARG A C 1
ATOM 1223 O O . ARG A 1 157 ? -21.392 -0.244 8.036 1.00 76.50 157 ARG A O 1
ATOM 1230 N N . MET A 1 158 ? -19.191 -0.600 8.264 1.00 68.06 158 MET A N 1
ATOM 1231 C CA . MET A 1 158 ? -19.223 -0.665 9.735 1.00 68.06 158 MET A CA 1
ATOM 1232 C C . MET A 1 158 ? -19.503 0.680 10.419 1.00 68.06 158 MET A C 1
ATOM 1234 O O . MET A 1 158 ? -19.976 0.684 11.545 1.00 68.06 158 MET A O 1
ATOM 1238 N N . VAL A 1 159 ? -19.201 1.810 9.771 1.00 66.06 159 VAL A N 1
ATOM 1239 C CA . VAL A 1 159 ? -19.365 3.149 10.372 1.00 66.06 159 VAL A CA 1
ATOM 1240 C C . VAL A 1 159 ? -20.725 3.790 10.054 1.00 66.06 159 VAL A C 1
ATOM 1242 O O . VAL A 1 159 ? -21.160 4.684 10.778 1.00 66.06 159 VAL A O 1
ATOM 1245 N N . PHE A 1 160 ? -21.386 3.378 8.967 1.00 59.16 160 PHE A N 1
ATOM 1246 C CA . PHE A 1 160 ? -22.637 3.985 8.480 1.00 59.16 160 PHE A CA 1
ATOM 1247 C C . PHE A 1 160 ? -23.891 3.095 8.617 1.00 59.16 160 PHE A C 1
ATOM 1249 O O . PHE A 1 160 ? -24.967 3.521 8.194 1.00 59.16 160 PHE A O 1
ATOM 1256 N N . ILE A 1 161 ? -23.769 1.893 9.187 1.00 52.25 161 ILE A N 1
ATOM 1257 C CA . ILE A 1 161 ? -24.879 1.014 9.610 1.00 52.25 161 ILE A CA 1
ATOM 1258 C C . ILE A 1 161 ? -24.901 0.954 11.131 1.00 52.25 161 ILE A C 1
ATOM 1260 O O . ILE A 1 161 ? -26.022 0.974 11.683 1.00 52.25 161 ILE A O 1
#

Secondary structure (DSSP, 8-state):
-HHHHHHHHHHHHHTS-TTTHHHHHTSHHHHHHHHHHHHHHHHHHH-----S-HHHHHHHHHHHHHHHHHHHHHHHHHTTHHHH--SSHHHHHHHHHHHHHHHHHHHHHHHHHHHHTT----SS--TT-HHHHHHHHHHHHHHHHHHHHHHHHHHHHHHH-

Organism: Dryobates pubescens (NCBI:txid118200)

=== Feature glossary ===
The features interleaved in this record are:

— What the protein is —

Sequence gives the chain of amino acids in standard one-letter code (A=alanine, C=cysteine, …, Y=tyrosine), read N→C. It is the only feature that is directly encoded by the gene; all structural features are derived from the folded form of this sequence.

Database cross-references. InterPro integrates a dozen domain/family signature databases into unified entries with residue-range hits. GO terms attach function/process/location labels with evidence codes. CATH codes position the fold in a four-level structural taxonomy. Organism is the NCBI-taxonomy species name.

— Where its atoms are —

Atomic coordinates in PDBx/mmCIF format — the same representation the Protein Data Bank distributes. Each line of the _atom_site loop places one backbone atom in Cartesian space (units: ångströms, origin: arbitrary).

The six renders are orthographic views along the three Cartesian axes in both directions. Representation (cartoon, sticks, or surface) and color scheme (sequence-rainbow or by-chain) vary across proteins so the training set covers all the common visualization conventions.

— Local backbone conformation —

Eight-state secondary structure (DSSP): H is the canonical α-helix, G the tighter 3₁₀-helix, I the wider π-helix; E/B are β-structure, T and S are turns and bends, and '-' is everything else. DSSP derives these from the pattern of main-chain N–H···O=C hydrogen bonds, not from the sequence.

P-SEA three-state annotation labels each residue as helix, strand, or coil based purely on the geometry of the Cα trace. It serves as a fallback when the full backbone (and thus DSSP) is unavailable.

The φ/ψ torsion pair specifies the backbone conformation at each residue. φ rotates about the N–Cα bond, ψ about the Cα–C bond. Steric clashes forbid most of the (φ, ψ) plane — the allowed regions (α-helix basin, β-sheet basin, left-handed helix) are the Ramachandran-allowed regions.

— Global shape and packing —

The geometric summary reports three shape descriptors. Rg (radius of gyration) measures how spread out the Cα atoms are about their centre of mass; compact globular proteins have small Rg, elongated or unfolded ones large. Cα contacts (<8 Å, |i−j|>4) count long-range residue pairs in spatial proximity — high for tightly packed folds, near zero for rods or random coil. The bounding-box extents give the protein's footprint along x, y, z in Å.

Solvent-accessible surface area (SASA) is the area in Å² traced out by the centre of a 1.4 Å probe sphere (a water molecule) rolled over the protein's van der Waals surface (Shrake–Rupley / Lee–Richards construction). Buried residues have near-zero SASA; fully exposed residues can exceed 200 Å². The total SASA scales roughly with the number of surface residues.

The contact map is a binary N×N matrix image: pixel (i, j) is dark where Cα_i and Cα_j are within 8 Å and |i−j|>4. Because the |i−j|>4 filter removes local helical contacts, off-diagonal stripes parallel to the main diagonal indicate parallel β-sheets; stripes perpendicular to it indicate antiparallel β-sheets. The Ramachandran plot scatters every residue's (φ, ψ) pair against the sterically allowed regions. The PAE heatmap renders the predicted-aligned-error matrix.

— Structural neighborho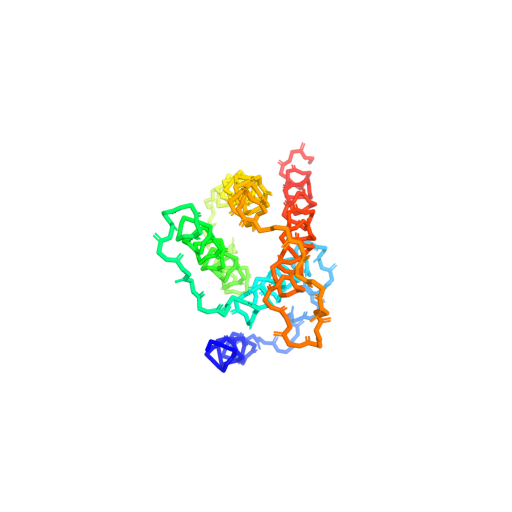od —

3Di is Foldseek's structural alphabet. Each residue is assigned one of twenty discrete states based on how its Cα sits relative to its spatial (not sequential) neighbors. Aligning 3Di strings finds structural homologs roughly as well as full 3D superposition, but orders of magnitude faster.

Nearest PDB neighbors are the top structural matches found by Foldseek when searching this structure against the entire Protein Data Bank. Each hit reports a TM-score (0 to 1; >0.5 almost always implies the same fold) and an E-value. These are *structural* homologs — they may share no detectable sequence similarity.

— Confidence and disorder —

For AlphaFold models, the B-factor field carries pLDDT — the model's own estimate of local accuracy on a 0–100 scale. Regions with pLDDT<50 should be treated as essentially unmodeled; they often correspond to intrinsically disordered segments.

Crystallographic B-factors measure how much each atom's electron density is smeared out, in Å². They rise in mobile loops and surface residues and fall in the buried interior. In AlphaFold models this column is repurposed to hold pLDDT instead.

Predicted aligned error is AlphaFold's pairwise confidence. Unlike pLDDT (per-residue), PAE is per-residue-pair and captures whether two parts of the structure are correctly placed relative to each other. Units are ångströms of expected positional error.